Protein AF-X1JZT4-F1 (afdb_monomer_lite)

Radius of gyration: 17.83 Å; chains: 1; bounding box: 28×18×71 Å

Organism: NCBI:txid412755

Foldseek 3Di:
DDWKDWPDWDKPPQEEEFFDKIKTWTAIPPFPFKAKPPPGGDDRTDMDMDGHRAWDKMKIWTGDPVGIDIDIGIRHYDYDDDDDDDDDDD

Structure (mmCIF, N/CA/C/O backbone):
data_AF-X1JZT4-F1
#
_entry.id   AF-X1JZT4-F1
#
loop_
_atom_site.group_PDB
_atom_site.id
_atom_site.type_symbol
_atom_site.label_atom_id
_atom_site.label_alt_id
_atom_site.label_comp_id
_atom_site.label_asym_id
_atom_site.label_entity_id
_atom_site.label_seq_id
_atom_site.pdbx_PDB_ins_code
_atom_site.Cartn_x
_atom_site.Cartn_y
_atom_site.Cartn_z
_atom_site.occupancy
_atom_site.B_iso_or_equiv
_atom_site.auth_seq_id
_atom_site.auth_comp_id
_atom_site.auth_asym_id
_atom_site.auth_atom_id
_atom_site.pdbx_PDB_model_num
ATOM 1 N N . MET A 1 1 ? 11.970 2.281 -24.839 1.00 72.00 1 MET A N 1
ATOM 2 C CA . MET A 1 1 ? 10.731 1.664 -24.295 1.00 72.00 1 MET A CA 1
ATOM 3 C C . MET A 1 1 ? 9.752 2.791 -23.973 1.00 72.00 1 MET A C 1
ATOM 5 O O . MET A 1 1 ? 10.129 3.941 -24.120 1.00 72.00 1 MET A O 1
ATOM 9 N N . ALA A 1 2 ? 8.498 2.527 -23.596 1.00 90.81 2 ALA A N 1
ATOM 10 C CA . ALA A 1 2 ? 7.595 3.600 -23.157 1.00 90.81 2 ALA A CA 1
ATOM 11 C C . ALA A 1 2 ? 7.698 3.823 -21.636 1.00 90.81 2 ALA A C 1
ATOM 13 O O . ALA A 1 2 ? 7.983 2.882 -20.889 1.00 90.81 2 ALA A O 1
ATOM 14 N N . LYS A 1 3 ? 7.444 5.055 -21.171 1.00 92.44 3 LYS A N 1
ATOM 15 C CA . LYS A 1 3 ? 7.405 5.398 -19.738 1.00 92.44 3 LYS A CA 1
ATOM 16 C C . LYS A 1 3 ? 6.355 4.535 -19.012 1.00 92.44 3 LYS A C 1
ATOM 18 O O . LYS A 1 3 ? 5.283 4.299 -19.582 1.00 92.44 3 LYS A O 1
ATOM 23 N N . PRO A 1 4 ? 6.618 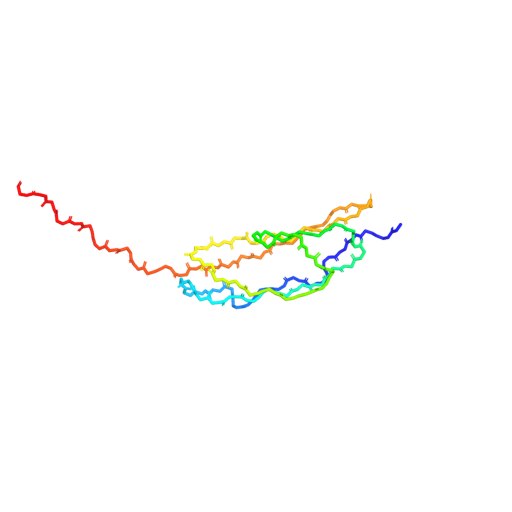4.052 -17.782 1.00 97.00 4 PRO A N 1
ATOM 24 C CA . PRO A 1 4 ? 5.644 3.257 -17.056 1.00 97.00 4 PRO A CA 1
ATOM 25 C C . PRO A 1 4 ? 4.441 4.123 -16.712 1.00 97.00 4 PRO A C 1
ATOM 27 O O . PRO A 1 4 ? 4.571 5.324 -16.470 1.00 97.00 4 PRO A O 1
ATOM 30 N N . PHE A 1 5 ? 3.268 3.507 -16.641 1.00 96.31 5 PHE A N 1
ATOM 31 C CA . PHE A 1 5 ? 2.085 4.176 -16.122 1.00 96.31 5 PHE A CA 1
ATOM 32 C C . PHE A 1 5 ? 1.231 3.215 -15.299 1.00 96.31 5 PHE A C 1
ATOM 34 O O . PHE A 1 5 ? 1.159 2.011 -15.555 1.00 96.31 5 PHE A O 1
ATOM 41 N N . ILE A 1 6 ? 0.591 3.771 -14.274 1.00 97.88 6 ILE A N 1
ATOM 42 C CA . ILE A 1 6 ? -0.317 3.048 -13.387 1.00 97.88 6 ILE A CA 1
ATOM 43 C C . ILE A 1 6 ? -1.727 3.221 -13.951 1.00 97.88 6 ILE A C 1
ATOM 45 O O . ILE A 1 6 ? -2.341 4.277 -13.770 1.00 97.88 6 ILE A O 1
ATOM 49 N N . ALA A 1 7 ? -2.209 2.192 -14.648 1.00 97.62 7 ALA A N 1
ATOM 50 C CA . ALA A 1 7 ? -3.538 2.162 -15.251 1.00 97.62 7 ALA A CA 1
ATOM 51 C C . ALA A 1 7 ? -4.629 2.105 -14.174 1.00 97.62 7 ALA A C 1
ATOM 53 O O . ALA A 1 7 ? -5.578 2.885 -14.200 1.00 97.62 7 ALA A O 1
ATOM 54 N N . VAL A 1 8 ? -4.448 1.228 -13.182 1.00 97.62 8 VAL A N 1
ATOM 55 C CA . VAL A 1 8 ? -5.383 1.036 -12.070 1.00 97.62 8 VAL A CA 1
ATOM 56 C C . VAL A 1 8 ? -4.616 1.068 -10.757 1.00 97.62 8 VAL A C 1
ATOM 58 O O . VAL A 1 8 ? -3.581 0.418 -10.619 1.00 97.62 8 VAL A O 1
ATOM 61 N N . PHE A 1 9 ? -5.137 1.816 -9.786 1.00 97.88 9 PHE A N 1
ATOM 62 C CA . PHE A 1 9 ? -4.744 1.702 -8.384 1.00 97.88 9 PHE A CA 1
ATOM 63 C C . PHE A 1 9 ? -5.906 2.135 -7.493 1.00 97.88 9 PHE A C 1
ATOM 65 O O . PHE A 1 9 ? -6.073 3.316 -7.180 1.00 97.88 9 PHE A O 1
ATOM 72 N N . ASN A 1 10 ? -6.729 1.161 -7.121 1.00 97.75 10 ASN A N 1
ATOM 73 C CA . ASN A 1 10 ? -7.930 1.369 -6.328 1.00 97.75 10 ASN A CA 1
ATOM 74 C C . ASN A 1 10 ? -7.794 0.677 -4.976 1.00 97.75 10 ASN A C 1
ATOM 76 O O . ASN A 1 10 ? -7.144 -0.361 -4.864 1.00 97.75 10 ASN A O 1
ATOM 80 N N . VAL A 1 11 ? -8.432 1.265 -3.966 1.00 97.50 11 VAL A N 1
ATOM 81 C CA . VAL A 1 11 ? -8.687 0.612 -2.682 1.00 97.50 11 VAL A CA 1
ATOM 82 C C . VAL A 1 11 ? -10.163 0.751 -2.354 1.00 97.50 11 VAL A C 1
ATOM 84 O O . VAL A 1 11 ? -10.751 1.808 -2.606 1.00 97.50 11 VAL A O 1
ATOM 87 N N . GLY A 1 12 ? -10.742 -0.291 -1.776 1.00 94.00 12 GLY A N 1
ATOM 88 C CA . GLY A 1 12 ? -12.084 -0.244 -1.224 1.00 94.00 12 GLY A CA 1
ATOM 89 C C . GLY A 1 12 ? -12.250 -1.247 -0.084 1.00 94.00 12 GLY A C 1
ATOM 90 O O . GLY A 1 12 ? -11.730 -2.361 -0.197 1.00 94.00 12 GLY A O 1
ATOM 91 N N . PRO A 1 13 ? -12.975 -0.878 0.986 1.00 97.06 13 PRO A N 1
ATOM 92 C CA . PRO A 1 13 ? -13.454 0.474 1.331 1.00 97.06 13 PRO A CA 1
ATOM 93 C C . PRO A 1 13 ? -12.321 1.470 1.682 1.00 97.06 13 PRO A C 1
ATOM 95 O O . PRO A 1 13 ? -11.222 1.078 2.062 1.00 97.06 13 PRO A O 1
ATOM 98 N N . LYS A 1 14 ? -12.570 2.784 1.525 1.00 94.25 14 LYS A N 1
ATOM 99 C CA . LYS A 1 14 ? -11.605 3.853 1.891 1.00 94.25 14 LYS A CA 1
ATOM 100 C C . LYS A 1 14 ? -11.706 4.295 3.349 1.00 94.25 14 LYS A C 1
ATOM 102 O O . LYS A 1 14 ? -10.784 4.925 3.861 1.00 94.25 14 LYS A O 1
ATOM 107 N N . THR A 1 15 ? -12.819 3.986 3.998 1.00 96.69 15 THR A N 1
ATOM 108 C CA . THR A 1 15 ? -13.066 4.270 5.407 1.00 96.69 15 THR A CA 1
ATOM 109 C C . THR A 1 15 ? -13.507 2.978 6.060 1.00 96.69 15 THR A C 1
ATOM 111 O O . THR A 1 15 ? -14.417 2.330 5.549 1.00 96.69 15 THR A O 1
ATOM 114 N N . ILE A 1 16 ? -12.839 2.610 7.145 1.00 97.06 16 ILE A N 1
ATOM 115 C CA . ILE A 1 16 ? -13.077 1.362 7.863 1.00 97.06 16 ILE A CA 1
ATOM 116 C C . ILE A 1 16 ? -13.054 1.577 9.368 1.00 97.06 16 ILE A C 1
ATOM 118 O O . ILE A 1 16 ? -12.411 2.511 9.845 1.00 97.06 16 ILE A O 1
ATOM 122 N N . ASN A 1 17 ? -13.674 0.681 10.125 1.00 96.50 17 ASN A N 1
ATOM 123 C CA . ASN A 1 17 ? -13.384 0.537 11.545 1.00 96.50 17 ASN A CA 1
ATOM 124 C C . ASN A 1 17 ? -12.022 -0.141 11.746 1.00 96.50 17 ASN A C 1
ATOM 126 O O . ASN A 1 17 ? -11.509 -0.861 10.887 1.00 96.50 17 ASN A O 1
ATOM 130 N N . LYS A 1 18 ? -11.407 0.092 12.907 1.00 95.19 18 LYS A N 1
ATOM 131 C CA . LYS A 1 18 ? -10.115 -0.503 13.269 1.00 95.19 18 LYS A CA 1
ATOM 132 C C . LYS A 1 18 ? -10.097 -2.021 13.057 1.00 95.19 18 LYS A C 1
ATOM 134 O O . LYS A 1 18 ? -10.829 -2.748 13.719 1.00 95.19 18 LYS A O 1
ATOM 139 N N . GLY A 1 19 ? -9.176 -2.488 12.209 1.00 92.25 19 GLY A N 1
ATOM 140 C CA . GLY A 1 19 ? -8.949 -3.917 11.973 1.00 92.25 19 GLY A CA 1
ATOM 141 C C . GLY A 1 19 ? -9.877 -4.557 10.938 1.00 92.25 19 GLY A C 1
ATOM 142 O O . GLY A 1 19 ? -9.767 -5.761 10.708 1.00 92.25 19 GLY A O 1
ATOM 143 N N . GLU A 1 20 ? -10.755 -3.788 10.296 1.00 96.44 20 GLU A N 1
ATOM 144 C CA . GLU A 1 20 ? -11.517 -4.266 9.142 1.00 96.44 20 GLU A CA 1
ATOM 145 C C . GLU A 1 20 ? -10.635 -4.407 7.894 1.00 96.44 20 GLU A C 1
ATOM 147 O O . GLU A 1 20 ? -9.521 -3.884 7.806 1.00 96.44 20 GLU A O 1
ATOM 152 N N . GLU A 1 21 ? -11.143 -5.159 6.922 1.00 97.19 21 GLU A N 1
ATOM 153 C CA . GLU A 1 21 ? -10.441 -5.459 5.681 1.00 97.19 21 GLU A CA 1
ATOM 154 C C . GLU A 1 21 ? -10.599 -4.350 4.644 1.00 97.19 21 GLU A C 1
ATOM 156 O O . GLU A 1 21 ? -11.672 -3.785 4.441 1.00 97.19 21 GLU A O 1
ATOM 161 N N . VAL A 1 22 ? -9.512 -4.101 3.920 1.00 97.62 22 VAL A N 1
ATOM 162 C CA . VAL A 1 22 ? -9.504 -3.307 2.694 1.00 97.62 22 VAL A CA 1
ATOM 163 C C . VAL A 1 22 ? -8.830 -4.087 1.585 1.00 97.62 22 VAL A C 1
ATOM 165 O O . VAL A 1 22 ? -7.833 -4.778 1.806 1.00 97.62 22 VAL A O 1
ATOM 168 N N . THR A 1 23 ? -9.363 -3.949 0.375 1.00 98.00 23 THR A N 1
ATOM 169 C CA . THR A 1 23 ? -8.825 -4.602 -0.817 1.00 98.00 23 THR A CA 1
ATOM 170 C C . THR A 1 23 ? -8.214 -3.567 -1.744 1.00 98.00 23 THR A C 1
ATOM 172 O O . THR A 1 23 ? -8.885 -2.633 -2.184 1.00 98.00 23 THR A O 1
ATOM 175 N N . PHE A 1 24 ? -6.940 -3.755 -2.067 1.00 98.12 24 PHE A N 1
ATOM 176 C CA . PHE A 1 24 ? -6.223 -3.039 -3.112 1.00 98.12 24 PHE A CA 1
ATOM 177 C C . PHE A 1 24 ? -6.274 -3.827 -4.411 1.00 98.12 24 PHE A C 1
ATOM 179 O O . PHE A 1 24 ? -6.063 -5.037 -4.403 1.00 98.12 24 PHE A O 1
ATOM 186 N N . ILE A 1 25 ? -6.485 -3.133 -5.526 1.00 98.19 25 ILE A N 1
ATOM 187 C CA . ILE A 1 25 ? -6.414 -3.699 -6.877 1.00 98.19 25 ILE A CA 1
ATOM 188 C C . ILE A 1 25 ? -5.566 -2.764 -7.732 1.00 98.19 25 ILE A C 1
ATOM 190 O O . ILE A 1 25 ? -5.757 -1.542 -7.705 1.00 98.19 25 ILE A O 1
ATOM 194 N N . TRP A 1 26 ? -4.626 -3.324 -8.491 1.00 98.38 26 TRP A N 1
ATOM 195 C CA . TRP A 1 26 ? -3.740 -2.542 -9.348 1.00 98.38 26 TRP A CA 1
ATOM 196 C C . TRP A 1 26 ? -3.504 -3.177 -10.713 1.00 98.38 26 TRP A C 1
ATOM 198 O O . TRP A 1 26 ? -3.582 -4.391 -10.891 1.00 98.38 26 TRP A O 1
ATOM 208 N N . GLN A 1 27 ? -3.150 -2.310 -11.659 1.00 98.38 27 GLN A N 1
ATOM 209 C CA . GLN A 1 27 ? -2.651 -2.664 -12.978 1.00 98.38 27 GLN A CA 1
ATOM 210 C C . GLN A 1 27 ? -1.627 -1.611 -13.415 1.00 98.38 27 GLN A C 1
ATOM 212 O O . GLN A 1 27 ? -1.892 -0.407 -13.384 1.00 98.38 27 GLN A O 1
ATOM 217 N N . ILE A 1 28 ? -0.455 -2.074 -13.829 1.00 97.94 28 ILE A N 1
ATOM 218 C CA . ILE A 1 28 ? 0.730 -1.287 -14.154 1.00 97.94 28 ILE A CA 1
ATOM 219 C C . ILE A 1 28 ? 1.253 -1.777 -15.498 1.00 97.94 28 ILE A C 1
ATOM 221 O O . ILE A 1 28 ? 1.357 -2.981 -15.733 1.00 97.94 28 ILE A O 1
ATOM 225 N N . VAL A 1 29 ? 1.606 -0.842 -16.372 1.00 97.12 29 VAL 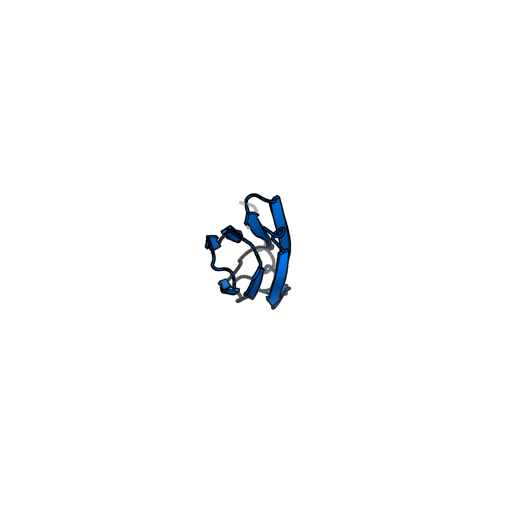A N 1
ATOM 226 C CA . VAL A 1 29 ? 2.079 -1.130 -17.728 1.00 97.12 29 VAL A CA 1
ATOM 227 C C . VAL A 1 29 ? 3.478 -0.544 -17.912 1.00 97.12 29 VAL A C 1
ATOM 229 O O . VAL A 1 29 ? 3.804 0.494 -17.333 1.00 97.12 29 VAL A O 1
ATOM 232 N N . ASN A 1 30 ? 4.313 -1.223 -18.706 1.00 95.56 30 ASN A N 1
ATOM 233 C CA . ASN A 1 30 ? 5.685 -0.823 -19.045 1.00 95.56 30 ASN A CA 1
ATOM 234 C C . ASN A 1 30 ? 6.633 -0.638 -17.841 1.00 95.56 30 ASN A C 1
ATOM 236 O O . ASN A 1 30 ? 7.610 0.095 -17.938 1.00 95.56 30 ASN A O 1
ATOM 240 N N . SER A 1 31 ? 6.389 -1.303 -16.708 1.00 95.25 31 SER A N 1
ATOM 241 C CA . SER A 1 31 ? 7.258 -1.240 -15.520 1.00 95.25 31 SER A CA 1
ATOM 242 C C . SER A 1 31 ? 8.151 -2.476 -15.379 1.00 95.25 31 SER A C 1
ATOM 244 O O . SER A 1 31 ? 7.657 -3.599 -15.517 1.00 95.25 31 SER A O 1
ATOM 246 N N . THR A 1 32 ? 9.409 -2.294 -14.980 1.00 94.88 32 THR A N 1
ATOM 247 C CA . THR A 1 32 ? 10.315 -3.378 -14.560 1.00 94.88 32 THR A CA 1
ATOM 248 C C . THR A 1 32 ? 10.404 -3.492 -13.038 1.00 94.88 32 THR A C 1
ATOM 250 O O . THR A 1 32 ? 10.456 -4.604 -12.516 1.00 94.88 32 THR A O 1
ATOM 253 N N . THR A 1 33 ? 10.328 -2.371 -12.315 1.00 96.25 33 THR A N 1
ATOM 254 C CA . THR A 1 33 ? 10.287 -2.316 -10.847 1.00 96.25 33 THR A CA 1
ATOM 255 C C . THR A 1 33 ? 8.904 -1.888 -10.370 1.00 96.25 33 THR A C 1
ATOM 257 O O . THR A 1 33 ? 8.271 -1.016 -10.963 1.00 96.25 33 THR A O 1
ATOM 260 N N . ARG A 1 34 ? 8.393 -2.535 -9.319 1.00 97.56 34 ARG A N 1
ATOM 261 C CA . ARG A 1 34 ? 7.048 -2.299 -8.771 1.00 97.56 34 ARG A CA 1
ATOM 262 C C . ARG A 1 34 ? 7.064 -2.549 -7.271 1.00 97.56 34 ARG A C 1
ATOM 264 O O . ARG A 1 34 ? 7.523 -3.605 -6.837 1.00 97.56 34 ARG A O 1
ATOM 271 N N . HIS A 1 35 ? 6.546 -1.608 -6.497 1.00 98.12 35 HIS A N 1
ATOM 272 C CA . HIS A 1 35 ? 6.516 -1.690 -5.044 1.00 98.12 35 HIS A CA 1
ATOM 273 C C . HIS A 1 35 ? 5.251 -1.037 -4.490 1.00 98.12 35 HIS A C 1
ATOM 275 O O . HIS A 1 35 ? 4.891 0.060 -4.912 1.00 98.12 35 HIS A O 1
ATOM 281 N N . LEU A 1 36 ? 4.609 -1.685 -3.523 1.00 97.88 36 LEU A N 1
ATOM 282 C CA . LEU A 1 36 ? 3.481 -1.142 -2.770 1.00 97.88 36 LEU A CA 1
ATOM 283 C C . LEU A 1 36 ? 3.848 -1.092 -1.286 1.00 97.88 36 LEU A C 1
ATOM 285 O O . LEU A 1 36 ? 4.302 -2.095 -0.733 1.00 97.88 36 LEU A O 1
ATOM 289 N N . THR A 1 37 ? 3.639 0.064 -0.649 1.00 96.69 37 THR A N 1
ATOM 290 C CA . THR A 1 37 ? 3.857 0.252 0.797 1.00 96.69 37 THR A CA 1
ATOM 291 C C . THR A 1 37 ? 3.223 -0.885 1.606 1.00 96.69 37 THR A C 1
ATOM 293 O O . THR A 1 37 ? 2.105 -1.299 1.308 1.00 96.69 37 THR A O 1
ATOM 296 N N . ASP A 1 38 ? 3.937 -1.385 2.618 1.00 93.69 38 ASP A N 1
ATOM 297 C CA . ASP A 1 38 ? 3.600 -2.534 3.481 1.00 93.69 38 ASP A CA 1
ATOM 298 C C . ASP A 1 38 ? 3.536 -3.911 2.785 1.00 93.69 38 ASP A C 1
ATOM 300 O O . ASP A 1 38 ? 3.765 -4.927 3.438 1.00 93.69 38 ASP A O 1
ATOM 304 N N . LYS A 1 39 ? 3.279 -3.982 1.472 1.00 95.56 39 LYS A N 1
ATOM 305 C CA . LYS A 1 39 ? 3.233 -5.253 0.725 1.00 95.56 39 LYS A CA 1
ATOM 306 C C . LYS A 1 39 ? 4.585 -5.675 0.147 1.00 95.56 39 LYS A C 1
ATOM 308 O O . LYS A 1 39 ? 4.825 -6.877 -0.021 1.00 95.56 39 LYS A O 1
ATOM 313 N N . GLY A 1 40 ? 5.441 -4.714 -0.195 1.00 95.94 40 GLY A N 1
ATOM 314 C CA . GLY A 1 40 ? 6.726 -4.964 -0.839 1.00 95.94 40 GLY A CA 1
ATOM 315 C C . GLY A 1 40 ? 6.639 -5.030 -2.367 1.00 95.94 40 GLY A C 1
ATOM 316 O O . GLY A 1 40 ? 5.853 -4.319 -2.996 1.00 95.94 40 GLY A O 1
ATOM 317 N N . GLY A 1 41 ? 7.479 -5.875 -2.971 1.00 96.56 41 GLY A N 1
ATOM 318 C CA . GLY A 1 41 ? 7.482 -6.122 -4.415 1.00 96.56 41 GLY A CA 1
ATOM 319 C C . GLY A 1 41 ? 6.193 -6.796 -4.893 1.00 96.56 41 GLY A C 1
ATOM 320 O O . GLY A 1 41 ? 5.667 -7.690 -4.228 1.00 96.56 41 GLY A O 1
ATOM 321 N N . ILE A 1 42 ? 5.684 -6.365 -6.048 1.00 97.69 42 ILE A N 1
ATOM 322 C CA . ILE A 1 42 ? 4.425 -6.864 -6.623 1.00 97.69 42 ILE A CA 1
ATOM 323 C C . ILE A 1 42 ? 4.537 -7.114 -8.135 1.00 97.69 42 ILE A C 1
ATOM 325 O O . ILE A 1 42 ? 5.440 -6.609 -8.810 1.00 97.69 42 ILE A O 1
ATOM 329 N N . GLY A 1 43 ? 3.588 -7.885 -8.672 1.00 96.81 43 GLY A N 1
ATOM 330 C CA . GLY A 1 43 ? 3.418 -8.095 -10.111 1.00 96.81 43 GLY A CA 1
ATOM 331 C C . GLY A 1 43 ? 2.774 -6.898 -10.831 1.00 96.81 43 GLY A C 1
ATOM 332 O O . GLY A 1 43 ? 2.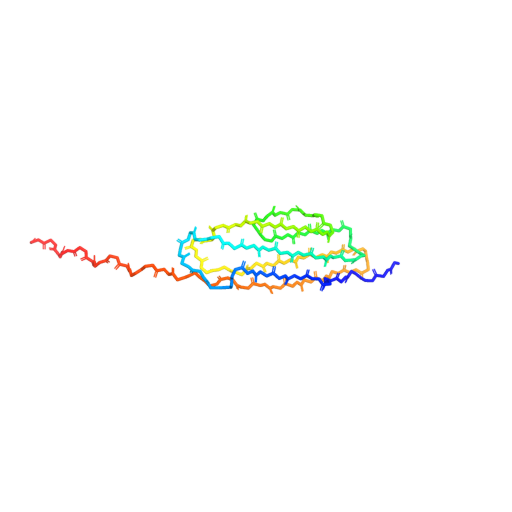296 -5.965 -10.179 1.00 96.81 43 GLY A O 1
ATOM 333 N N . PRO A 1 44 ? 2.746 -6.907 -12.179 1.00 96.50 44 PRO A N 1
ATOM 334 C CA . PRO A 1 44 ? 2.165 -5.828 -12.983 1.00 96.50 44 PRO A CA 1
ATOM 335 C C . PRO A 1 44 ? 0.657 -5.662 -12.762 1.00 96.50 44 PRO A C 1
ATOM 337 O O . PRO A 1 44 ? 0.152 -4.554 -12.879 1.00 96.50 44 PRO A O 1
ATOM 340 N N . ALA A 1 45 ? -0.052 -6.723 -12.390 1.00 97.81 45 ALA A N 1
ATOM 341 C CA . ALA A 1 45 ? -1.439 -6.667 -11.953 1.00 97.81 45 ALA A CA 1
ATOM 342 C C . ALA A 1 45 ? -1.627 -7.560 -10.726 1.00 97.81 45 ALA A C 1
ATOM 344 O O . ALA A 1 45 ? -0.855 -8.501 -10.518 1.00 97.81 45 ALA A O 1
ATOM 345 N N . GLY A 1 46 ? -2.632 -7.257 -9.911 1.00 97.56 46 GLY A N 1
ATOM 346 C CA . GLY A 1 46 ? -2.954 -8.081 -8.756 1.00 97.56 46 GLY A CA 1
ATOM 347 C C . GLY A 1 46 ? -3.969 -7.454 -7.815 1.00 97.56 46 GLY A C 1
ATOM 348 O O . GLY A 1 46 ? -4.429 -6.326 -8.014 1.00 97.56 46 GLY A O 1
ATOM 349 N N . ALA A 1 47 ? -4.288 -8.226 -6.779 1.00 97.69 47 ALA A N 1
ATOM 350 C CA . ALA A 1 47 ? -5.113 -7.813 -5.661 1.00 97.69 47 ALA A CA 1
ATOM 351 C C . ALA A 1 47 ? -4.405 -8.127 -4.338 1.00 97.69 47 ALA A C 1
ATOM 353 O O . ALA A 1 47 ? -3.648 -9.095 -4.237 1.00 97.69 47 ALA A O 1
ATOM 354 N N . TRP A 1 48 ? -4.640 -7.302 -3.321 1.00 98.00 48 TRP A N 1
ATOM 355 C CA . TRP A 1 48 ? -4.099 -7.497 -1.980 1.00 98.00 48 TRP A CA 1
ATOM 356 C C . TRP A 1 48 ? -5.105 -7.059 -0.926 1.00 98.00 48 TRP A C 1
ATOM 358 O O . TRP A 1 48 ? -5.593 -5.933 -0.967 1.00 98.00 48 TRP A O 1
ATOM 368 N N . VAL A 1 49 ? -5.369 -7.943 0.032 1.00 97.69 49 VAL A N 1
ATOM 369 C CA . VAL A 1 49 ? -6.218 -7.664 1.191 1.00 97.69 49 VAL A CA 1
ATOM 370 C C . VAL A 1 49 ? -5.336 -7.384 2.405 1.00 97.69 49 VAL A C 1
ATOM 372 O O . VAL A 1 49 ? -4.369 -8.104 2.660 1.00 97.69 49 VAL A O 1
ATOM 375 N N . THR A 1 50 ? -5.662 -6.337 3.158 1.00 95.94 50 THR A N 1
ATOM 376 C CA . THR A 1 50 ? -4.972 -5.9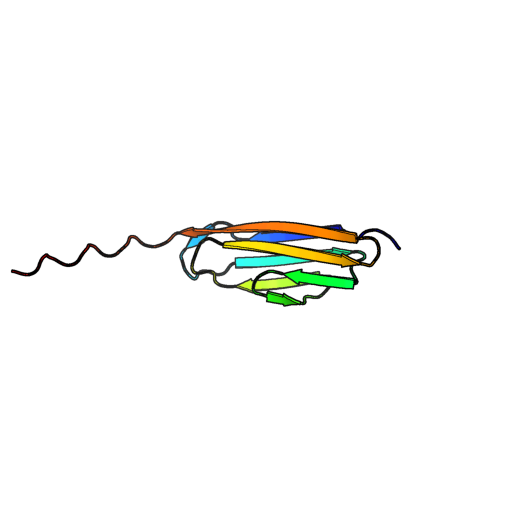72 4.403 1.00 95.94 50 THR A CA 1
ATOM 377 C C . THR A 1 50 ? -5.948 -5.424 5.440 1.00 95.94 50 THR A C 1
ATOM 379 O O . THR A 1 50 ? -7.058 -5.031 5.092 1.00 95.94 50 THR A O 1
ATOM 382 N N . LYS A 1 51 ? -5.540 -5.411 6.714 1.00 96.75 51 LYS A N 1
ATOM 383 C CA . LYS A 1 51 ? -6.351 -4.959 7.857 1.00 96.75 51 LYS A CA 1
ATOM 384 C C . LYS A 1 51 ? -5.648 -3.835 8.625 1.00 96.75 51 LYS A C 1
ATOM 386 O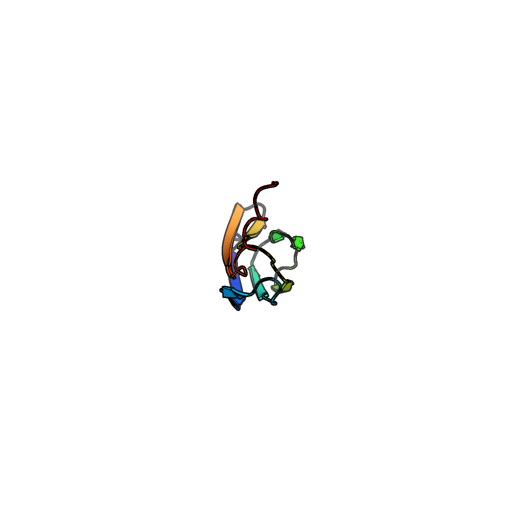 O . LYS A 1 51 ? -4.997 -4.103 9.639 1.00 96.75 51 LYS A O 1
ATOM 391 N N . PRO A 1 52 ? -5.689 -2.582 8.143 1.00 95.12 52 PRO A N 1
ATOM 392 C CA . PRO A 1 52 ? -5.022 -1.489 8.829 1.00 95.12 52 PRO A CA 1
ATOM 393 C C . PRO A 1 52 ? -5.695 -1.182 10.171 1.00 95.12 52 PRO A C 1
ATOM 395 O O . PRO A 1 52 ? -6.916 -1.163 10.309 1.00 95.12 52 PRO A O 1
ATOM 398 N N . THR A 1 53 ? -4.875 -0.905 11.182 1.00 95.31 53 THR A N 1
ATOM 399 C CA . THR A 1 53 ? -5.329 -0.542 12.536 1.00 95.31 53 THR A CA 1
ATOM 400 C C . THR A 1 53 ? -5.251 0.961 12.813 1.00 95.31 53 THR A C 1
ATOM 402 O O . THR A 1 53 ? -5.705 1.424 13.858 1.00 95.31 53 THR A O 1
ATOM 405 N N . SER A 1 54 ? -4.688 1.727 11.879 1.00 95.12 54 SER A N 1
ATOM 406 C CA . SER A 1 54 ? -4.572 3.182 11.925 1.00 95.12 54 SER A CA 1
ATOM 407 C C . SER A 1 54 ? -4.669 3.755 10.514 1.00 95.12 54 SER A C 1
ATOM 409 O O . SER A 1 54 ? -4.320 3.070 9.548 1.00 95.12 54 SER A O 1
ATOM 411 N N . THR A 1 55 ? -5.135 5.003 10.405 1.00 96.00 55 THR A N 1
ATOM 412 C CA . THR A 1 55 ? -5.218 5.730 9.136 1.00 96.00 55 THR A CA 1
ATOM 413 C C . THR A 1 55 ? -3.860 5.719 8.456 1.00 96.00 55 THR A C 1
ATOM 415 O O . THR A 1 55 ? -2.856 6.151 9.027 1.00 96.00 55 THR A O 1
ATOM 418 N N . LYS A 1 56 ? -3.825 5.210 7.226 1.00 95.62 56 LYS A N 1
ATOM 419 C CA . LYS A 1 56 ? -2.576 4.999 6.502 1.00 95.62 56 LYS A CA 1
ATOM 420 C C . LYS A 1 56 ? -2.717 5.378 5.037 1.00 95.62 56 LYS A C 1
ATOM 422 O O . LYS A 1 56 ? -3.732 5.130 4.390 1.00 95.62 56 LYS A O 1
ATOM 427 N N . THR A 1 57 ? -1.653 5.977 4.512 1.00 97.31 57 THR A N 1
ATOM 428 C CA . THR A 1 57 ? -1.511 6.260 3.084 1.00 97.31 57 THR A CA 1
ATOM 429 C C . THR A 1 57 ? -0.612 5.216 2.441 1.00 97.31 57 THR A C 1
ATOM 431 O O . THR A 1 57 ? 0.552 5.074 2.810 1.00 97.31 57 THR A O 1
ATOM 434 N N . TYR A 1 58 ? -1.151 4.512 1.454 1.00 96.94 58 TYR A N 1
ATOM 435 C CA . TYR A 1 58 ? -0.459 3.498 0.674 1.00 96.94 58 TYR A CA 1
ATOM 436 C C . TYR A 1 58 ? 0.050 4.111 -0.623 1.00 96.94 58 TYR A C 1
ATOM 438 O O . TYR A 1 58 ? -0.708 4.750 -1.355 1.00 96.94 58 TYR A O 1
ATOM 446 N N . THR A 1 59 ? 1.336 3.917 -0.910 1.00 98.06 59 THR A N 1
ATOM 447 C CA . THR A 1 59 ? 1.971 4.405 -2.136 1.00 98.06 59 THR A CA 1
ATOM 448 C C . THR A 1 59 ? 2.349 3.224 -3.016 1.00 98.06 59 THR A C 1
ATOM 450 O O . THR A 1 59 ? 3.072 2.326 -2.587 1.00 98.06 59 THR A O 1
ATOM 453 N N . LEU A 1 60 ? 1.866 3.243 -4.254 1.00 98.12 60 LEU A N 1
ATOM 454 C CA . LEU A 1 60 ? 2.305 2.359 -5.319 1.00 98.12 60 LEU A CA 1
ATOM 455 C C . LEU A 1 60 ? 3.355 3.089 -6.153 1.00 98.12 60 LEU A C 1
ATOM 457 O O . LEU A 1 60 ? 3.055 4.144 -6.709 1.00 98.12 60 LEU A O 1
ATOM 461 N N . THR A 1 61 ? 4.545 2.512 -6.270 1.00 98.00 61 THR A N 1
ATOM 462 C CA . THR A 1 61 ? 5.650 3.025 -7.084 1.00 98.00 61 THR A CA 1
ATOM 463 C C . THR A 1 61 ? 5.975 2.017 -8.177 1.00 98.00 61 THR A C 1
ATOM 465 O O . THR A 1 61 ? 6.149 0.830 -7.901 1.00 98.00 61 THR A O 1
ATOM 468 N N . ALA A 1 62 ? 6.074 2.485 -9.417 1.00 97.56 62 ALA A N 1
ATOM 469 C CA . ALA A 1 62 ? 6.458 1.683 -10.567 1.00 97.56 62 ALA A CA 1
ATOM 470 C C . ALA A 1 62 ? 7.525 2.408 -11.387 1.00 97.56 62 ALA A C 1
ATOM 472 O O . ALA A 1 62 ? 7.401 3.605 -11.636 1.00 97.56 62 ALA A O 1
ATOM 473 N N . GLY A 1 63 ? 8.558 1.694 -11.819 1.00 97.12 63 GLY A N 1
ATOM 474 C CA . GLY A 1 63 ? 9.678 2.268 -12.553 1.00 97.12 63 GLY A CA 1
ATOM 475 C C . GLY A 1 63 ? 10.169 1.376 -1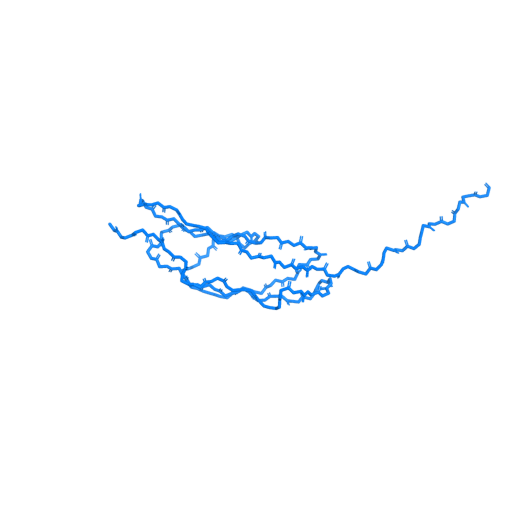3.683 1.00 97.12 63 GLY A C 1
ATOM 476 O O . GLY A 1 63 ? 9.917 0.170 -13.715 1.00 97.12 63 GLY A O 1
ATOM 477 N N . ASN A 1 64 ? 10.859 1.995 -14.629 1.00 96.19 64 ASN A N 1
ATOM 478 C CA . ASN A 1 64 ? 11.692 1.361 -15.642 1.00 96.19 64 ASN A CA 1
ATOM 479 C C . ASN A 1 64 ? 12.864 2.318 -15.989 1.00 96.19 64 ASN A C 1
ATOM 481 O O . ASN A 1 64 ? 12.938 3.403 -15.409 1.00 96.19 64 ASN A O 1
ATOM 485 N N . PRO A 1 65 ? 13.775 1.965 -16.915 1.00 97.12 65 PRO A N 1
ATOM 486 C CA . PRO A 1 65 ? 14.867 2.862 -17.315 1.00 97.12 65 PRO A CA 1
ATOM 487 C C . PRO A 1 65 ? 14.432 4.230 -17.877 1.00 97.12 65 PRO A C 1
ATOM 489 O O . PRO A 1 65 ? 15.188 5.187 -17.787 1.00 97.12 65 PRO A O 1
ATOM 492 N N . GLU A 1 66 ? 13.217 4.345 -18.420 1.00 95.75 66 GLU A N 1
ATOM 493 C CA . GLU A 1 66 ? 12.638 5.596 -18.943 1.00 95.75 66 GLU A CA 1
ATOM 494 C C . GLU A 1 66 ? 12.062 6.492 -17.827 1.00 95.75 66 GLU A C 1
ATOM 496 O O . GLU A 1 66 ? 11.725 7.654 -18.059 1.00 95.75 66 GLU A O 1
ATOM 501 N N . GLY A 1 67 ? 11.898 5.963 -16.609 1.00 95.56 67 GLY A N 1
ATOM 502 C CA . GLY A 1 67 ? 11.545 6.741 -15.427 1.00 95.56 67 GLY A CA 1
ATOM 503 C C . GLY A 1 67 ? 10.621 6.031 -14.443 1.00 95.56 67 GLY A C 1
ATOM 504 O O . GLY A 1 67 ? 10.344 4.837 -14.537 1.00 95.56 67 GLY A O 1
ATOM 505 N N . THR A 1 68 ? 10.112 6.814 -13.493 1.00 96.75 68 THR A N 1
ATOM 506 C CA . THR A 1 68 ? 9.304 6.335 -12.364 1.00 96.75 68 THR A CA 1
ATOM 507 C C . THR A 1 68 ? 7.967 7.067 -12.305 1.00 96.75 68 THR A C 1
ATOM 509 O O . THR A 1 68 ? 7.878 8.259 -12.603 1.00 96.75 68 THR A O 1
ATOM 512 N N . VAL A 1 69 ? 6.924 6.346 -11.904 1.00 97.31 69 VAL A N 1
ATOM 513 C CA . VAL A 1 69 ? 5.589 6.862 -11.599 1.00 97.31 69 VAL A CA 1
ATOM 514 C C . VAL A 1 69 ? 5.125 6.342 -10.246 1.00 97.31 69 VAL A C 1
ATOM 516 O O . VAL A 1 69 ? 5.475 5.238 -9.829 1.00 97.31 69 VAL A O 1
ATOM 519 N N . ASN A 1 70 ? 4.295 7.124 -9.566 1.00 97.00 70 ASN A N 1
ATOM 520 C CA . ASN A 1 70 ? 3.704 6.728 -8.299 1.00 97.00 70 ASN A CA 1
ATOM 521 C C . ASN A 1 70 ? 2.235 7.157 -8.203 1.00 97.00 70 ASN A C 1
ATOM 523 O O . ASN A 1 70 ? 1.839 8.190 -8.739 1.00 97.00 70 ASN A O 1
ATOM 527 N N . LYS A 1 71 ? 1.428 6.376 -7.483 1.00 97.69 71 LYS A N 1
ATOM 528 C CA . LYS A 1 71 ? 0.066 6.743 -7.072 1.00 97.69 71 LYS A CA 1
ATOM 529 C C . LYS A 1 71 ? -0.120 6.484 -5.585 1.00 97.69 71 LYS A C 1
ATOM 531 O O . LYS A 1 71 ? 0.499 5.588 -5.023 1.00 97.69 71 LYS A O 1
ATOM 536 N N . LYS A 1 72 ? -0.972 7.286 -4.951 1.00 97.56 72 LYS A N 1
ATOM 537 C CA . LYS A 1 72 ? -1.276 7.188 -3.522 1.00 97.56 72 LYS A CA 1
ATOM 538 C C . LYS A 1 72 ? -2.751 6.909 -3.314 1.00 97.56 72 LYS A C 1
ATOM 540 O O . LYS A 1 72 ? -3.586 7.382 -4.082 1.00 97.56 72 LYS A O 1
ATOM 545 N N . GLN A 1 73 ? -3.047 6.159 -2.266 1.00 97.44 73 GLN A N 1
ATOM 546 C CA . GLN A 1 73 ? -4.401 5.905 -1.825 1.00 97.44 73 GLN A CA 1
ATOM 547 C C . GLN A 1 73 ? -4.432 5.877 -0.299 1.00 97.44 73 GLN A C 1
ATOM 549 O O . GLN A 1 73 ? -3.617 5.205 0.331 1.00 97.44 73 GLN A O 1
ATOM 554 N N . THR A 1 74 ? -5.353 6.628 0.292 1.00 97.06 74 THR A N 1
ATOM 555 C CA . THR A 1 74 ? -5.462 6.763 1.747 1.00 97.06 74 THR A CA 1
ATOM 556 C C . THR A 1 74 ? -6.646 5.956 2.251 1.00 97.06 74 THR A C 1
ATOM 558 O O . THR A 1 74 ? -7.743 6.055 1.702 1.00 97.06 74 THR A O 1
ATOM 561 N N . VAL A 1 75 ? -6.398 5.157 3.287 1.00 97.69 75 VAL A N 1
ATOM 562 C CA . VAL A 1 75 ? -7.417 4.426 4.039 1.00 97.69 75 VAL A CA 1
ATOM 563 C C . VAL A 1 75 ? -7.555 5.096 5.397 1.00 97.69 75 VAL A C 1
ATOM 565 O O . VAL A 1 75 ? -6.596 5.146 6.170 1.00 97.69 75 VAL A O 1
ATOM 568 N N . THR A 1 76 ? -8.743 5.618 5.670 1.00 97.50 76 THR A N 1
ATOM 569 C CA . THR A 1 76 ? -9.110 6.215 6.953 1.00 97.50 76 THR A CA 1
ATOM 570 C C . THR A 1 76 ? -9.610 5.125 7.885 1.00 97.50 76 THR A C 1
ATOM 572 O O . THR A 1 76 ? -10.548 4.406 7.548 1.00 97.50 76 THR A O 1
ATOM 575 N N . VAL A 1 77 ? -9.005 5.019 9.065 1.00 97.31 77 VAL A N 1
ATOM 576 C CA . VAL A 1 77 ? -9.415 4.058 10.088 1.00 97.31 77 VAL A CA 1
ATOM 577 C C . VAL A 1 77 ? -10.097 4.802 11.227 1.00 97.31 77 VAL A C 1
ATOM 579 O O . VAL A 1 77 ? -9.468 5.601 11.920 1.00 97.31 77 VAL A O 1
ATOM 582 N N . ILE A 1 78 ? -11.381 4.523 11.420 1.00 96.19 78 ILE A N 1
ATOM 583 C CA . ILE A 1 78 ? -12.165 4.978 12.561 1.00 96.19 78 ILE A CA 1
ATOM 584 C C . ILE A 1 78 ? -11.687 4.191 13.781 1.00 96.19 78 ILE A C 1
ATOM 586 O O . ILE A 1 78 ? -11.788 2.961 13.840 1.00 96.19 78 ILE A O 1
ATOM 590 N N . GLN A 1 79 ? -11.115 4.910 14.743 1.00 90.50 79 GLN A N 1
ATOM 591 C CA . GLN A 1 79 ? -10.683 4.336 16.009 1.00 90.50 79 GLN A CA 1
ATOM 592 C C . GLN A 1 79 ? -11.820 4.407 17.034 1.00 90.50 79 GLN A C 1
ATOM 594 O O . GLN A 1 79 ? -12.569 5.387 17.039 1.00 90.50 79 GLN A O 1
ATOM 599 N N . PRO A 1 80 ? -11.950 3.399 17.914 1.00 86.38 80 PRO A N 1
ATOM 600 C CA . PRO A 1 80 ? -12.832 3.517 19.064 1.00 86.38 80 PRO A CA 1
ATOM 601 C C . PRO A 1 80 ? -12.365 4.668 19.972 1.00 86.38 80 PRO A C 1
ATOM 603 O O . PRO A 1 80 ? -11.170 4.990 19.976 1.00 86.38 80 PRO A O 1
ATOM 606 N N . PRO A 1 81 ? -13.275 5.273 20.757 1.00 83.62 81 PRO A N 1
ATOM 607 C CA . PRO A 1 81 ? -12.908 6.265 21.759 1.00 83.62 81 PRO A CA 1
ATOM 608 C C . PRO A 1 81 ? -11.800 5.732 22.670 1.00 83.62 81 PRO A C 1
ATOM 610 O O . PRO A 1 81 ? -11.794 4.549 23.023 1.00 83.62 81 PRO A O 1
ATOM 613 N N . ALA A 1 82 ? -10.865 6.599 23.057 1.00 80.94 82 ALA A N 1
ATOM 614 C CA . ALA A 1 82 ? -9.879 6.233 24.063 1.00 80.94 82 ALA A CA 1
ATOM 615 C C . ALA A 1 82 ? -10.599 5.858 25.375 1.00 80.94 82 ALA A C 1
ATOM 617 O O . ALA A 1 82 ? -11.612 6.486 25.705 1.00 80.94 82 ALA A O 1
ATOM 618 N N . PRO A 1 83 ? -10.102 4.863 26.132 1.00 81.31 83 PRO A N 1
ATOM 619 C CA . PRO A 1 83 ? -10.593 4.616 27.479 1.00 81.31 83 PRO A CA 1
ATOM 620 C C . PRO A 1 83 ? -10.517 5.906 28.310 1.00 81.31 83 PRO A C 1
ATOM 622 O O . PRO A 1 83 ? -9.572 6.683 28.119 1.00 81.31 83 PRO A O 1
ATOM 625 N N . PRO A 1 84 ? -11.470 6.151 29.227 1.00 85.50 84 PRO A N 1
ATOM 626 C CA . PRO A 1 84 ? -11.352 7.268 30.151 1.00 85.50 84 PRO A CA 1
ATOM 627 C C . PRO A 1 84 ? -10.033 7.157 30.934 1.00 85.50 84 PRO A C 1
ATOM 629 O O . PRO A 1 84 ? -9.582 6.040 31.218 1.00 85.50 84 PRO A O 1
ATOM 632 N N . PRO A 1 85 ? -9.395 8.291 31.272 1.00 86.94 85 PRO A N 1
ATOM 633 C CA . PRO A 1 85 ? -8.190 8.267 32.085 1.00 86.94 85 PRO A CA 1
ATOM 634 C C . PRO A 1 85 ? -8.476 7.565 33.423 1.00 86.94 85 PRO A C 1
ATOM 636 O O . PRO A 1 85 ? -9.584 7.697 33.955 1.00 86.94 85 PRO A O 1
ATOM 639 N N . PRO A 1 86 ? -7.509 6.809 33.972 1.00 88.00 86 PRO A N 1
ATOM 640 C CA . PRO A 1 86 ? -7.665 6.212 35.290 1.00 88.00 86 PRO A CA 1
ATOM 641 C C . PRO A 1 86 ? -7.924 7.305 36.345 1.00 88.00 86 PRO A C 1
ATOM 643 O O . PRO A 1 86 ? -7.433 8.428 36.185 1.00 88.00 86 PRO A O 1
ATOM 646 N N . PRO A 1 87 ? -8.676 7.003 37.422 1.00 88.50 87 PRO A N 1
ATOM 647 C CA . PRO A 1 87 ? -8.860 7.942 38.522 1.00 88.50 87 PRO A CA 1
ATOM 648 C C . PRO A 1 87 ? -7.499 8.381 39.094 1.00 88.50 87 PRO A C 1
ATOM 650 O O . PRO A 1 87 ? -6.572 7.563 39.120 1.00 88.50 87 PRO A O 1
ATOM 653 N N . PRO A 1 88 ? -7.359 9.629 39.578 1.00 88.56 88 PRO A N 1
ATOM 654 C CA . PRO A 1 88 ? -6.184 10.029 40.344 1.00 88.56 88 PRO A CA 1
ATOM 655 C C . PRO A 1 88 ? -5.980 9.095 41.553 1.00 88.56 88 PRO A C 1
ATOM 657 O O . PRO A 1 88 ? -6.975 8.666 42.146 1.00 88.56 88 PRO A O 1
ATOM 660 N N . PRO A 1 89 ? -4.731 8.778 41.939 1.00 86.06 89 PRO A N 1
ATOM 661 C CA . PRO A 1 89 ? -4.455 8.105 43.208 1.00 86.06 89 PRO A CA 1
ATOM 662 C C . PRO A 1 89 ? -4.988 8.922 44.406 1.00 86.06 89 PRO A C 1
ATOM 664 O O . PRO A 1 89 ? -5.043 10.150 44.293 1.00 86.06 89 PRO A O 1
ATOM 667 N N . PRO A 1 90 ? -5.379 8.266 45.518 1.00 86.62 90 PRO A N 1
ATOM 668 C CA . PRO A 1 90 ? -5.803 8.936 46.750 1.00 86.62 90 PRO A CA 1
ATOM 669 C C . PRO A 1 90 ? -4.674 9.714 47.439 1.00 86.62 90 PRO A C 1
ATOM 671 O O . PRO A 1 90 ? -3.491 9.338 47.264 1.00 86.62 90 PRO A O 1
#

Sequence (90 aa):
MAKPFIAVFNVGPKTINKGEEVTFIWQIVNSTTRHLTDKGGIGPAGAWVTKPTSTKTYTLTAGNPEGTVNKKQTVTVIQPPAPPPPPPPP

pLDDT: mean 94.99, std 4.66, range [72.0, 98.38]

Secondary structure (DSSP, 8-state):
-PPPEEEEEEEE-SEEETT--EEEEEEEES-SEEEETTTEE--SEEEEEE--SS-EEEEEEEEETTEEEEEEEEEEEEPPPPPPPPPPP-